Protein AF-A0A9D2DAM9-F1 (afdb_monomer)

Secondary structure (DSSP, 8-state):
-----------S---------------------------S-S----------TT-HHHHHHHHHHHHHHHHSSHHHHHHHHHHTTPPPPPB--PPP-TTS-EEEEEE-SEETTTEEEETTEEESHHHHHHHHHHHHHT-EEEEEE---

Radius of gyration: 27.59 Å; Cα contacts (8 Å, |Δi|>4): 127; chains: 1; bounding box: 59×70×60 Å

Solvent-accessible surface area (backbone atoms only — not comparable to full-atom values): 9942 Å² total; per-residue (Å²): 133,82,85,89,90,86,86,88,89,86,81,89,83,91,80,87,80,91,86,79,85,86,86,85,89,84,88,90,75,92,70,79,82,86,76,78,91,70,98,60,85,90,72,91,82,88,86,80,87,87,65,63,87,91,40,65,66,56,47,53,51,50,52,54,50,55,51,48,34,56,74,74,41,56,50,56,56,49,48,50,32,62,79,66,71,48,84,77,60,76,45,80,61,51,81,89,53,93,90,56,74,59,41,73,44,77,44,56,52,77,43,81,68,37,28,20,60,60,85,94,33,42,22,27,50,56,39,53,54,48,50,52,49,17,58,76,71,74,29,51,37,23,68,44,74,47,90,132

Sequence (148 aa):
MKKLLAAALSVVLAAGLLAGCGSKDSDAGSSKKTAEVIDVDLTDEEYAFGVDKSQPELLEQVNTFISKIKEDGTLDEIFDKYFGGGEPTPVESAALDESKDQLVVATNAAFEPFEYMQGDAYVGIDMEISALLAEELGQELVIQNMDF

InterPro domains:
  IPR001638 Solute-binding protein family 3/N-terminal domain of MltF [PF00497] (37-84)
  IPR001638 Solute-binding protein family 3/N-terminal domain of MltF [PF00497] (103-148)

Mean predicted aligned error: 12.86 Å

pLDDT: mean 82.63, std 23.79, range [30.78, 98.81]

Nearest PDB structures (foldseek):
  8eyz-assembly12_L  TM=8.991E-01  e=5.587E-03  Escherichia coli
  8pnh-assembly1_A  TM=9.358E-01  e=9.119E-02  Janthinobacterium sp. HH01
  2iee-assembly2_B  TM=8.984E-01  e=1.895E-01  Bacillus subtilis

Structure (mmCIF, N/CA/C/O backbone):
data_AF-A0A9D2DAM9-F1
#
_entry.id   AF-A0A9D2DAM9-F1
#
loop_
_atom_site.group_PDB
_atom_site.id
_atom_site.type_symbol
_atom_site.label_atom_id
_atom_site.label_alt_id
_atom_site.label_comp_id
_atom_site.label_asym_id
_atom_site.label_entity_id
_atom_site.label_seq_id
_atom_site.pdbx_PDB_ins_code
_atom_site.Cartn_x
_atom_site.Cartn_y
_atom_site.Cartn_z
_atom_site.occupancy
_atom_site.B_iso_or_equiv
_atom_site.auth_seq_id
_atom_site.auth_comp_id
_atom_site.auth_asym_id
_atom_site.auth_atom_id
_atom_site.pdbx_PDB_model_num
ATOM 1 N N . MET A 1 1 ? 27.093 -51.594 -45.320 1.00 35.53 1 MET A N 1
ATOM 2 C CA . MET A 1 1 ? 28.522 -51.494 -44.957 1.00 35.53 1 MET A CA 1
ATOM 3 C C . MET A 1 1 ? 29.067 -50.183 -45.493 1.00 35.53 1 MET A C 1
ATOM 5 O O . MET A 1 1 ? 29.039 -50.012 -46.695 1.00 35.53 1 MET A O 1
ATOM 9 N N . LYS A 1 2 ? 29.569 -49.336 -44.581 1.00 30.78 2 LYS A N 1
ATOM 10 C CA . LYS A 1 2 ? 30.816 -48.559 -44.724 1.00 30.78 2 LYS A CA 1
ATOM 11 C C . LYS A 1 2 ? 30.791 -47.486 -45.833 1.00 30.78 2 LYS A C 1
ATOM 13 O O . LYS A 1 2 ? 30.865 -47.803 -47.004 1.00 30.78 2 LYS A O 1
ATOM 18 N N . LYS A 1 3 ? 30.510 -46.232 -45.465 1.00 35.34 3 LYS A N 1
ATOM 19 C CA . LYS A 1 3 ? 31.496 -45.203 -45.060 1.00 35.34 3 LYS A CA 1
ATOM 20 C C . LYS A 1 3 ? 32.345 -44.712 -46.248 1.00 35.34 3 LYS A C 1
ATOM 22 O O . LYS A 1 3 ? 32.923 -45.526 -46.951 1.00 35.34 3 LYS A O 1
ATOM 27 N N . LEU A 1 4 ? 32.533 -43.387 -46.269 1.00 41.31 4 LEU A N 1
ATOM 28 C CA . LEU A 1 4 ? 33.570 -42.603 -46.961 1.00 41.31 4 LEU A CA 1
ATOM 29 C C . LEU A 1 4 ? 33.205 -42.084 -48.360 1.00 41.31 4 LEU A C 1
ATOM 31 O O . LEU A 1 4 ? 33.367 -42.797 -49.339 1.00 41.31 4 LEU A O 1
ATOM 35 N N . LEU A 1 5 ? 32.784 -40.813 -48.426 1.00 36.62 5 LEU A N 1
ATOM 36 C CA . LEU A 1 5 ? 33.337 -39.776 -49.321 1.00 36.62 5 LEU A CA 1
ATOM 37 C C . LEU A 1 5 ? 32.524 -38.477 -49.176 1.00 36.62 5 LEU A C 1
ATOM 39 O O . LEU A 1 5 ? 31.621 -38.194 -49.951 1.00 36.62 5 LEU A O 1
ATOM 43 N N . ALA A 1 6 ? 32.843 -37.690 -48.149 1.00 37.59 6 ALA A N 1
ATOM 44 C CA . ALA A 1 6 ? 32.469 -36.278 -48.063 1.00 37.59 6 ALA A CA 1
ATOM 45 C C . ALA A 1 6 ? 33.523 -35.565 -47.206 1.00 37.59 6 ALA A C 1
ATOM 47 O O . ALA A 1 6 ? 33.341 -35.334 -46.015 1.00 37.59 6 ALA A O 1
ATOM 48 N N . ALA A 1 7 ? 34.684 -35.320 -47.808 1.00 36.03 7 ALA A N 1
ATOM 49 C CA . ALA A 1 7 ? 35.757 -34.521 -47.235 1.00 36.03 7 ALA A CA 1
ATOM 50 C C . ALA A 1 7 ? 36.343 -33.659 -48.356 1.00 36.03 7 ALA A C 1
ATOM 52 O O . ALA A 1 7 ? 37.238 -34.106 -49.063 1.00 36.03 7 ALA A O 1
ATOM 53 N N . ALA A 1 8 ? 35.769 -32.469 -48.548 1.00 37.81 8 ALA A N 1
ATOM 54 C CA . ALA A 1 8 ? 36.391 -31.327 -49.224 1.00 37.81 8 ALA A CA 1
ATOM 55 C C . ALA A 1 8 ? 35.453 -30.107 -49.158 1.00 37.81 8 ALA A C 1
ATOM 57 O O . ALA A 1 8 ? 34.877 -29.733 -50.170 1.00 37.81 8 ALA A O 1
ATOM 58 N N . LEU A 1 9 ? 35.270 -29.511 -47.972 1.00 32.19 9 LEU A N 1
ATOM 59 C CA . LEU A 1 9 ? 35.017 -28.066 -47.845 1.00 32.19 9 LEU A CA 1
ATOM 60 C C . LEU A 1 9 ? 35.187 -27.609 -46.388 1.00 32.19 9 LEU A C 1
ATOM 62 O O . LEU A 1 9 ? 34.260 -27.190 -45.706 1.00 32.19 9 LEU A O 1
ATOM 66 N N . SER A 1 10 ? 36.411 -27.727 -45.896 1.00 38.47 10 SER A N 1
ATOM 67 C CA . SER A 1 10 ? 36.881 -27.017 -44.714 1.00 38.47 10 SER A CA 1
ATOM 68 C C . SER A 1 10 ? 38.148 -26.290 -45.125 1.00 38.47 10 SER A C 1
ATOM 70 O O . SER A 1 10 ? 39.191 -26.915 -45.260 1.00 38.47 10 SER A O 1
ATOM 72 N N . VAL A 1 11 ? 38.011 -24.996 -45.420 1.00 40.59 11 VAL A N 1
ATOM 73 C CA . VAL A 1 11 ? 38.993 -23.908 -45.272 1.00 40.59 11 VAL A CA 1
ATOM 74 C C . VAL A 1 11 ? 38.327 -22.647 -45.848 1.00 40.59 11 VAL A C 1
ATOM 76 O O . VAL A 1 11 ? 37.682 -22.702 -46.889 1.00 40.59 11 VAL A O 1
ATOM 79 N N . VAL A 1 12 ? 38.504 -21.529 -45.140 1.00 38.84 12 VAL A N 1
ATOM 80 C CA . VAL A 1 12 ? 37.975 -20.169 -45.375 1.00 38.84 12 VAL A CA 1
ATOM 81 C C . VAL A 1 12 ? 36.585 -19.882 -44.790 1.00 38.84 12 VAL A C 1
ATOM 83 O O . VAL A 1 12 ? 35.586 -19.870 -45.493 1.00 38.84 12 VAL A O 1
ATOM 86 N N . LEU A 1 13 ? 36.536 -19.614 -43.480 1.00 36.72 13 LEU A N 1
ATOM 87 C CA . LEU A 1 13 ? 36.213 -18.282 -42.923 1.00 36.72 13 LEU A CA 1
ATOM 88 C C . LEU A 1 13 ? 36.253 -18.344 -41.382 1.00 36.72 13 LEU A C 1
ATOM 90 O O . LEU A 1 13 ? 35.282 -18.100 -40.677 1.00 36.72 13 LEU A O 1
ATOM 94 N N . ALA A 1 14 ? 37.426 -18.696 -40.853 1.00 45.62 14 ALA A N 1
ATOM 95 C CA . ALA A 1 14 ? 37.792 -18.425 -39.469 1.00 45.62 14 ALA A CA 1
ATOM 96 C C . ALA A 1 14 ? 38.610 -17.127 -39.451 1.00 45.62 14 ALA A C 1
ATOM 98 O O . ALA A 1 14 ? 39.830 -17.162 -39.569 1.00 45.62 14 ALA A O 1
ATOM 99 N N . ALA A 1 15 ? 37.923 -15.988 -39.382 1.00 44.06 15 ALA A N 1
ATOM 100 C CA . ALA A 1 15 ? 38.492 -14.704 -38.975 1.00 44.06 15 ALA A CA 1
ATOM 101 C C . ALA A 1 15 ? 37.333 -13.754 -38.656 1.00 44.06 15 ALA A C 1
ATOM 103 O O . ALA A 1 15 ? 36.822 -13.067 -39.534 1.00 44.06 15 ALA A O 1
ATOM 104 N N . GLY A 1 16 ? 36.869 -13.768 -37.410 1.00 42.84 16 GLY A N 1
ATOM 105 C CA . GLY A 1 16 ? 35.762 -12.905 -37.010 1.00 42.84 16 GLY A CA 1
ATOM 106 C C . GLY A 1 16 ? 35.433 -12.951 -35.529 1.00 42.84 16 GLY A C 1
ATOM 107 O O . GLY A 1 16 ? 34.262 -12.888 -35.185 1.00 42.84 16 GLY A O 1
ATOM 108 N N . LEU A 1 17 ? 36.436 -13.095 -34.660 1.00 47.25 17 LEU A N 1
ATOM 109 C CA . LEU A 1 17 ? 36.281 -12.879 -33.225 1.00 47.25 17 LEU A CA 1
ATOM 110 C C . LEU A 1 17 ? 37.554 -12.221 -32.660 1.00 47.25 17 LEU A C 1
ATOM 112 O O . LEU A 1 17 ? 38.640 -12.781 -32.783 1.00 47.25 17 LEU A O 1
ATOM 116 N N . LEU A 1 18 ? 37.341 -11.077 -31.994 1.00 46.03 18 LEU A N 1
ATOM 117 C CA . LEU A 1 18 ? 38.163 -10.427 -30.953 1.00 46.03 18 LEU A CA 1
ATOM 118 C C . LEU A 1 18 ? 39.303 -9.467 -31.359 1.00 46.03 18 LEU A C 1
ATOM 120 O O . LEU A 1 18 ? 40.453 -9.863 -31.502 1.00 46.03 18 LEU A O 1
ATOM 124 N N . ALA A 1 19 ? 38.970 -8.171 -31.391 1.00 44.09 19 ALA A N 1
ATOM 125 C CA . ALA A 1 19 ? 39.734 -7.008 -30.891 1.00 44.09 19 ALA A CA 1
ATOM 126 C C . ALA A 1 19 ? 38.855 -5.769 -31.174 1.00 44.09 19 ALA A C 1
ATOM 128 O O . ALA A 1 19 ? 38.279 -5.687 -32.248 1.00 44.09 19 ALA A O 1
ATOM 129 N N . GLY A 1 20 ? 38.633 -4.770 -30.330 1.00 31.56 20 GLY A N 1
ATOM 130 C CA . GLY A 1 20 ? 39.231 -4.320 -29.085 1.00 31.56 20 GLY A CA 1
ATOM 131 C C . GLY A 1 20 ? 38.713 -2.888 -28.851 1.00 31.56 20 GLY A C 1
ATOM 132 O O . GLY A 1 20 ? 38.244 -2.230 -29.779 1.00 31.56 20 GLY A O 1
ATOM 133 N N . CYS A 1 21 ? 38.750 -2.425 -27.606 1.00 41.03 21 CYS A N 1
ATOM 134 C CA . CYS A 1 21 ? 38.370 -1.077 -27.193 1.00 41.03 21 CYS A CA 1
ATOM 135 C C . CYS A 1 21 ? 39.086 0.044 -27.977 1.00 41.03 21 CYS A C 1
ATOM 137 O O . CYS A 1 21 ? 40.285 -0.043 -28.218 1.00 41.03 21 CYS A O 1
ATOM 139 N N . GLY A 1 22 ? 38.379 1.161 -28.187 1.00 34.38 22 GLY A N 1
ATOM 140 C CA . GLY A 1 22 ? 38.929 2.504 -27.969 1.00 34.38 22 GLY A CA 1
ATOM 141 C C . GLY A 1 22 ? 39.668 3.220 -29.112 1.00 34.38 22 GLY A C 1
ATOM 142 O O . GLY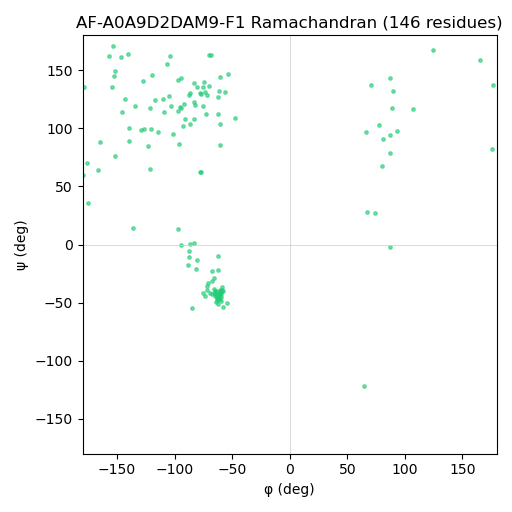 A 1 22 ? 40.812 2.909 -29.415 1.00 34.38 22 GLY A O 1
ATOM 143 N N . SER A 1 23 ? 39.071 4.354 -29.508 1.00 37.03 23 SER A N 1
ATOM 144 C CA . SER A 1 23 ? 39.687 5.619 -29.973 1.00 37.03 23 SER A CA 1
ATOM 145 C C . SER A 1 23 ? 39.628 5.989 -31.467 1.00 37.03 23 SER A C 1
ATOM 147 O O . SER A 1 23 ? 40.326 5.421 -32.296 1.00 37.03 23 SER A O 1
ATOM 149 N N . LYS A 1 24 ? 38.927 7.118 -31.681 1.00 36.34 24 LYS A N 1
ATOM 150 C CA . LYS A 1 24 ? 39.117 8.216 -32.655 1.00 36.34 24 LYS A CA 1
ATOM 151 C C . LYS A 1 24 ? 38.700 8.049 -34.130 1.00 36.34 24 LYS A C 1
ATOM 153 O O . LYS A 1 24 ? 39.449 7.569 -34.967 1.00 36.34 24 LYS A O 1
ATOM 158 N N . ASP A 1 25 ? 37.550 8.685 -34.371 1.00 36.62 25 ASP A N 1
ATOM 159 C CA . ASP A 1 25 ? 37.283 9.766 -35.334 1.00 36.62 25 ASP A CA 1
ATOM 160 C C . ASP A 1 25 ? 36.846 9.498 -36.785 1.00 36.62 25 ASP A C 1
ATOM 162 O O . ASP A 1 25 ? 37.515 8.857 -37.591 1.00 36.62 25 ASP A O 1
ATOM 166 N N . SER A 1 26 ? 35.789 10.259 -37.112 1.00 36.31 26 SER A N 1
ATOM 167 C CA . SER A 1 26 ? 35.347 10.811 -38.405 1.00 36.31 26 SER A CA 1
ATOM 168 C C . SER A 1 26 ? 34.561 9.944 -39.407 1.00 36.31 26 SER A C 1
ATOM 170 O O . SER A 1 26 ? 35.102 9.383 -40.350 1.00 36.31 26 SER A O 1
ATOM 172 N N . ASP A 1 27 ? 33.238 10.033 -39.226 1.00 37.47 27 ASP A N 1
ATOM 173 C CA . ASP A 1 27 ? 32.269 10.625 -40.170 1.00 37.47 27 ASP A CA 1
ATOM 174 C C . ASP A 1 27 ? 31.633 9.785 -41.303 1.00 37.47 27 ASP A C 1
ATOM 176 O O . ASP A 1 27 ? 32.253 8.975 -41.986 1.00 37.47 27 ASP A O 1
ATOM 180 N N . ALA A 1 28 ? 30.352 10.120 -41.506 1.00 43.25 28 ALA A N 1
ATOM 181 C CA . ALA A 1 28 ? 29.445 9.841 -42.614 1.00 43.25 28 ALA A CA 1
ATOM 182 C C . ALA A 1 28 ? 28.761 8.462 -42.672 1.00 43.25 28 ALA A C 1
ATOM 184 O O . ALA A 1 28 ? 28.909 7.693 -43.620 1.00 43.25 28 ALA A O 1
ATOM 185 N N . GLY A 1 29 ? 27.870 8.217 -41.705 1.00 37.41 29 GLY A N 1
ATOM 186 C CA . GLY A 1 29 ? 26.801 7.218 -41.800 1.00 37.41 29 GLY A CA 1
ATOM 187 C C . GLY A 1 29 ? 25.452 7.834 -41.433 1.00 37.41 29 GLY A C 1
ATOM 188 O O . GLY A 1 29 ? 25.141 7.995 -40.259 1.00 37.41 29 GLY A O 1
ATOM 189 N N . SER A 1 30 ? 24.672 8.208 -42.448 1.00 46.97 30 SER A N 1
ATOM 190 C CA . SER A 1 30 ? 23.318 8.766 -42.348 1.00 46.97 30 SER A CA 1
ATOM 191 C C . SER A 1 30 ? 22.349 7.789 -41.663 1.00 46.97 30 SER A C 1
ATOM 193 O O . SER A 1 30 ? 21.644 7.026 -42.319 1.00 46.97 30 SER A O 1
ATOM 195 N N . SER A 1 31 ? 22.303 7.823 -40.333 1.00 49.47 31 SER A N 1
ATOM 196 C CA . SER A 1 31 ? 21.170 7.333 -39.552 1.00 49.47 31 SER A CA 1
ATOM 197 C C . SER A 1 31 ? 20.252 8.522 -39.319 1.00 49.47 31 SER A C 1
ATOM 199 O O . SER A 1 31 ? 20.539 9.403 -38.511 1.00 49.47 31 SER A O 1
ATOM 201 N N . LYS A 1 32 ? 19.170 8.583 -40.095 1.00 51.62 32 LYS A N 1
ATOM 202 C CA . LYS A 1 32 ? 18.083 9.554 -39.944 1.00 51.62 32 LYS A CA 1
ATOM 203 C C . LYS A 1 32 ? 17.681 9.594 -38.460 1.00 51.62 32 LYS A C 1
ATOM 205 O O . LYS A 1 32 ? 17.127 8.616 -37.972 1.00 51.62 32 LYS A O 1
ATOM 210 N N . LYS A 1 33 ? 18.001 10.677 -37.735 1.00 56.38 33 LYS A N 1
ATOM 211 C CA . LYS A 1 33 ? 17.540 10.888 -36.351 1.00 56.38 33 LYS A CA 1
ATOM 212 C C . LYS A 1 33 ? 16.010 10.925 -36.380 1.00 56.38 33 LYS A C 1
ATOM 214 O O . LYS A 1 33 ? 15.434 11.885 -36.881 1.00 56.38 33 LYS A O 1
ATOM 219 N N . THR A 1 34 ? 15.360 9.849 -35.950 1.00 68.06 34 THR A N 1
ATOM 220 C CA . THR A 1 34 ? 13.895 9.710 -35.997 1.00 68.06 34 THR A CA 1
ATOM 221 C C . THR A 1 34 ? 13.200 10.249 -34.751 1.00 68.06 34 THR A C 1
ATOM 223 O O . THR A 1 34 ? 12.007 10.514 -34.817 1.00 68.06 34 THR A O 1
ATOM 226 N N . ALA A 1 35 ? 13.926 10.445 -33.648 1.00 71.00 35 ALA A N 1
ATOM 227 C CA . ALA A 1 35 ? 13.438 11.090 -32.435 1.00 71.00 35 ALA A CA 1
ATOM 228 C C . ALA A 1 35 ? 14.608 11.753 -31.690 1.00 71.00 35 ALA A C 1
ATOM 230 O O . ALA A 1 35 ? 15.733 11.247 -31.715 1.00 71.00 35 ALA A O 1
ATOM 231 N N . GLU A 1 36 ? 14.336 12.886 -31.055 1.00 76.88 36 GLU A N 1
ATOM 232 C CA . GLU A 1 36 ? 15.228 13.580 -30.130 1.00 76.88 36 GLU A CA 1
ATOM 233 C C . GLU A 1 36 ? 14.524 13.585 -28.773 1.00 76.88 36 GLU A C 1
ATOM 235 O O . GLU A 1 36 ? 13.365 13.989 -28.691 1.00 76.88 36 GLU A O 1
ATOM 240 N N . VAL A 1 37 ? 15.188 13.065 -27.738 1.00 77.81 37 VAL A N 1
ATOM 241 C CA . VAL A 1 37 ? 14.681 13.158 -26.365 1.00 77.81 37 VAL A CA 1
ATOM 242 C C . VAL A 1 37 ? 14.864 14.607 -25.946 1.00 77.81 37 VAL A C 1
ATOM 244 O O . VAL A 1 37 ? 15.993 15.090 -25.865 1.00 77.81 37 VAL A O 1
ATOM 247 N N . ILE A 1 38 ? 13.754 15.312 -25.768 1.00 76.94 38 ILE A N 1
ATOM 248 C CA . ILE A 1 38 ? 13.764 16.676 -25.258 1.00 76.94 38 ILE A CA 1
ATOM 249 C C . ILE A 1 38 ? 13.838 16.567 -23.736 1.00 76.94 38 ILE A C 1
ATOM 251 O O . ILE A 1 38 ? 12.977 15.936 -23.131 1.00 76.94 38 ILE A O 1
ATOM 255 N N . ASP A 1 39 ? 14.866 17.172 -23.145 1.00 74.38 39 ASP A N 1
ATOM 256 C CA . ASP A 1 39 ? 15.071 17.261 -21.693 1.00 74.38 39 ASP A CA 1
ATOM 257 C C . ASP A 1 39 ? 14.160 18.356 -21.109 1.00 74.38 39 ASP A C 1
ATOM 259 O O . ASP A 1 39 ? 14.599 19.429 -20.697 1.00 74.38 39 ASP A O 1
ATOM 263 N N . VAL A 1 40 ? 12.852 18.141 -21.255 1.00 79.06 40 VAL A N 1
ATOM 264 C CA . VAL A 1 40 ? 11.786 18.984 -20.717 1.00 79.06 40 VAL A CA 1
ATOM 265 C C . VAL A 1 40 ? 10.769 18.052 -20.087 1.00 79.06 40 VAL A C 1
ATOM 267 O O . VAL A 1 40 ? 10.165 17.237 -20.789 1.00 79.06 40 VAL A O 1
ATOM 270 N N . ASP A 1 41 ? 10.554 18.218 -18.787 1.00 73.38 41 ASP A N 1
ATOM 271 C CA . ASP A 1 41 ? 9.461 17.568 -18.077 1.00 73.38 41 ASP A CA 1
ATOM 272 C C . ASP A 1 41 ? 8.139 18.058 -18.676 1.00 73.38 41 ASP A C 1
ATOM 274 O O . ASP A 1 41 ? 7.798 19.243 -18.630 1.00 73.38 41 ASP A O 1
ATOM 278 N N . LEU A 1 42 ? 7.429 17.151 -19.350 1.00 79.12 42 LEU A N 1
ATOM 279 C CA . LEU A 1 42 ? 6.180 17.481 -20.036 1.00 79.12 42 LEU A CA 1
ATOM 280 C C . LEU A 1 42 ? 5.054 17.748 -19.031 1.00 79.12 42 LEU A C 1
ATOM 282 O O . LEU A 1 42 ? 4.185 18.581 -19.300 1.00 79.12 42 LEU A O 1
ATOM 286 N N . THR A 1 43 ? 5.084 17.050 -17.894 1.00 74.38 43 THR A N 1
ATOM 287 C CA . THR A 1 43 ? 4.086 17.107 -16.825 1.00 74.38 43 THR A CA 1
ATOM 288 C C . THR A 1 43 ? 4.710 16.711 -15.489 1.00 74.38 43 THR A C 1
ATOM 290 O O . THR A 1 43 ? 5.394 15.693 -15.416 1.00 74.38 43 THR A O 1
ATOM 293 N N . ASP A 1 44 ? 4.405 17.469 -14.436 1.00 76.88 44 ASP A N 1
ATOM 294 C CA . ASP A 1 44 ? 4.605 17.046 -13.049 1.00 76.88 44 ASP A CA 1
ATOM 295 C C . ASP A 1 44 ? 3.317 16.363 -12.575 1.00 76.88 44 ASP A C 1
ATOM 297 O O . ASP A 1 44 ? 2.284 17.018 -12.407 1.00 76.88 44 ASP A O 1
ATOM 301 N N . GLU A 1 45 ? 3.351 15.041 -12.422 1.00 78.56 45 GLU A N 1
ATOM 302 C CA . GLU A 1 45 ? 2.201 14.256 -11.972 1.00 78.56 45 GLU A CA 1
ATOM 303 C C . GLU A 1 45 ? 2.368 13.867 -10.501 1.00 78.56 45 GLU A C 1
ATOM 305 O O . GLU A 1 45 ? 3.315 13.178 -10.120 1.00 78.56 45 GLU A O 1
ATOM 310 N N . GLU A 1 46 ? 1.431 14.313 -9.666 1.00 85.12 46 GLU A N 1
ATOM 311 C CA . GLU A 1 46 ? 1.366 13.935 -8.257 1.00 85.12 46 GLU A CA 1
ATOM 312 C C . GLU A 1 46 ? 0.371 12.784 -8.079 1.00 85.12 46 GLU A C 1
ATOM 314 O O . GLU A 1 46 ? -0.832 12.942 -8.293 1.00 85.12 46 GLU A O 1
ATOM 319 N N . TYR A 1 47 ? 0.881 11.625 -7.664 1.00 89.62 47 TYR A N 1
ATOM 320 C CA . TYR A 1 47 ? 0.083 10.435 -7.373 1.00 89.62 47 TYR A CA 1
ATOM 321 C C . TYR A 1 47 ? -0.262 10.360 -5.882 1.00 89.62 47 TYR A C 1
ATOM 323 O O . TYR A 1 47 ? 0.546 10.727 -5.023 1.00 89.62 47 TYR A O 1
ATOM 331 N N . ALA A 1 48 ? -1.467 9.881 -5.563 1.00 94.00 48 ALA A N 1
ATOM 332 C CA . ALA A 1 48 ? -1.951 9.780 -4.189 1.00 94.00 48 ALA A CA 1
ATOM 333 C C . ALA A 1 48 ? -2.966 8.644 -4.007 1.00 94.00 48 ALA A C 1
ATOM 335 O O . ALA A 1 48 ? -3.775 8.375 -4.892 1.00 94.00 48 ALA A O 1
ATOM 336 N N . PHE A 1 49 ? -2.991 8.066 -2.803 1.00 95.88 49 PHE A N 1
ATOM 337 C CA . PHE A 1 49 ? -4.078 7.193 -2.361 1.00 95.88 49 PHE A CA 1
ATOM 338 C C . PHE A 1 49 ? -5.252 8.032 -1.851 1.00 95.88 49 PHE A C 1
ATOM 340 O O . PHE A 1 49 ? -5.122 8.814 -0.905 1.00 95.88 49 PHE A O 1
ATOM 347 N N . GLY A 1 50 ? -6.413 7.867 -2.481 1.00 96.50 50 GLY A N 1
ATOM 348 C CA . GLY A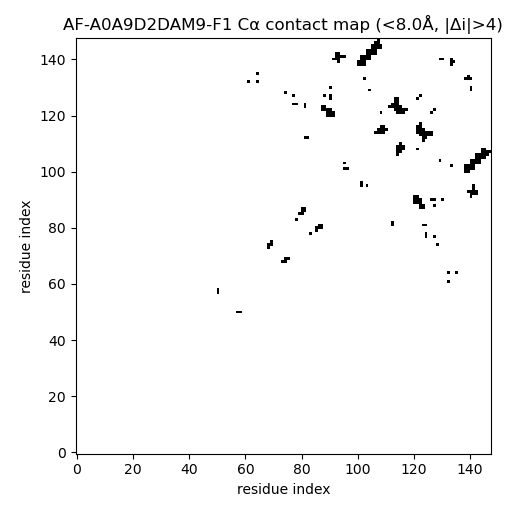 1 50 ? -7.659 8.467 -2.018 1.00 96.50 50 GLY A CA 1
ATOM 349 C C . GLY A 1 50 ? -8.219 7.723 -0.806 1.00 96.50 50 GLY A C 1
ATOM 350 O O . GLY A 1 50 ? -8.285 6.499 -0.802 1.00 96.50 50 GLY A O 1
ATOM 351 N N . VAL A 1 51 ? 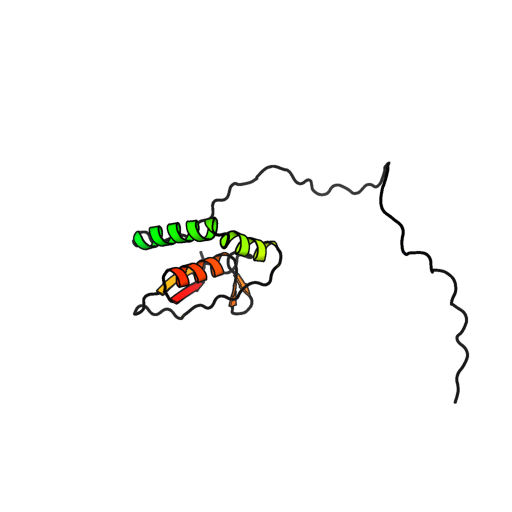-8.673 8.466 0.205 1.00 97.62 51 VAL A N 1
ATOM 352 C CA . VAL A 1 51 ? -9.355 7.918 1.388 1.00 97.62 51 VAL A CA 1
ATOM 353 C C . VAL A 1 51 ? -10.759 8.510 1.479 1.00 97.62 51 VAL A C 1
ATOM 355 O O . VAL A 1 51 ? -10.981 9.672 1.121 1.00 97.62 51 VAL A O 1
ATOM 358 N N . ASP A 1 52 ? -11.719 7.716 1.956 1.00 96.56 52 ASP A N 1
ATOM 359 C CA . ASP A 1 52 ? -13.078 8.186 2.209 1.00 96.56 52 ASP A CA 1
ATOM 360 C C . ASP A 1 52 ? -13.071 9.395 3.162 1.00 96.56 52 ASP A C 1
ATOM 362 O O . ASP A 1 52 ? -12.460 9.387 4.233 1.00 96.56 52 ASP A O 1
ATOM 366 N N . LYS A 1 53 ? -13.801 10.449 2.786 1.00 97.19 53 LYS A N 1
ATOM 367 C CA . LYS A 1 53 ? -13.892 11.700 3.547 1.00 97.19 53 LYS A CA 1
ATOM 368 C C . LYS A 1 53 ? -14.496 11.512 4.935 1.00 97.19 53 LYS A C 1
ATOM 370 O O . LYS A 1 53 ? -14.282 12.371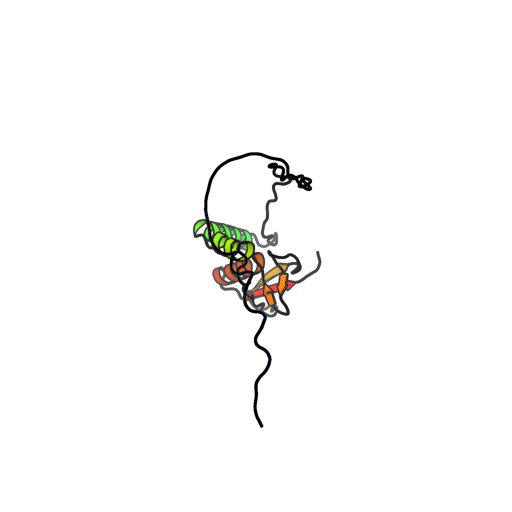 5.789 1.00 97.19 53 LYS A O 1
ATOM 375 N N . SER A 1 54 ? -15.258 10.443 5.171 1.00 98.00 54 SER A N 1
ATOM 376 C CA . SER A 1 54 ? -15.767 10.127 6.509 1.00 98.00 54 SER A CA 1
ATOM 377 C C . SER A 1 54 ? -14.774 9.372 7.397 1.00 98.00 54 SER A C 1
ATOM 379 O O . SER A 1 54 ? -15.123 9.075 8.537 1.00 98.00 54 SER A O 1
ATOM 381 N N . GLN A 1 55 ? -13.556 9.083 6.923 1.00 97.19 55 GLN A N 1
ATOM 382 C CA . GLN A 1 55 ? -12.542 8.304 7.643 1.00 97.19 55 GLN A CA 1
ATOM 383 C C . GLN A 1 55 ? -11.237 9.104 7.853 1.00 97.19 55 GLN A C 1
ATOM 385 O O . GLN A 1 55 ? -10.189 8.758 7.307 1.00 97.19 55 GLN A O 1
ATOM 390 N N . PRO A 1 56 ? -11.260 10.198 8.641 1.00 97.88 56 PRO A N 1
ATOM 391 C CA . PRO A 1 56 ? -10.080 11.042 8.847 1.00 97.88 56 PRO A CA 1
ATOM 392 C C . PRO A 1 56 ? -8.940 10.333 9.594 1.00 97.88 56 PRO A C 1
ATOM 394 O O . PRO A 1 56 ? -7.780 10.658 9.362 1.00 97.88 56 PRO A O 1
ATOM 397 N N . GLU A 1 57 ? -9.250 9.363 10.458 1.00 97.81 57 GLU A N 1
ATOM 398 C CA . GLU A 1 57 ? -8.232 8.560 11.152 1.00 97.81 57 G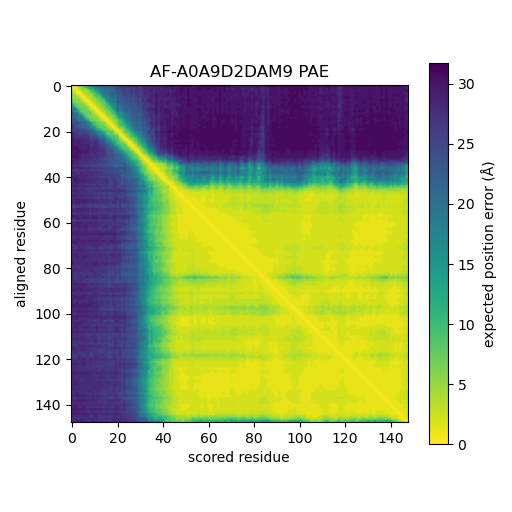LU A CA 1
ATOM 399 C C . GLU A 1 57 ? -7.469 7.666 10.166 1.00 97.81 57 GLU A C 1
ATOM 401 O O . GLU A 1 57 ? -6.240 7.640 10.190 1.00 97.81 57 GLU A O 1
ATOM 406 N N . LEU A 1 58 ? -8.176 7.033 9.220 1.00 98.00 58 LEU A N 1
ATOM 407 C CA . LEU A 1 58 ? -7.549 6.244 8.158 1.00 98.00 58 LEU A CA 1
ATOM 408 C C . LEU A 1 58 ? -6.624 7.109 7.294 1.00 98.00 58 LEU A C 1
ATOM 410 O O . LEU A 1 58 ? -5.531 6.680 6.942 1.00 98.00 58 LEU A O 1
ATOM 414 N N . LEU A 1 59 ? -7.014 8.353 6.997 1.00 98.44 59 LEU A N 1
ATOM 415 C CA . LEU A 1 59 ? -6.154 9.291 6.273 1.00 98.44 59 LEU A CA 1
ATOM 416 C C . LEU A 1 59 ? -4.846 9.579 7.029 1.00 98.44 59 LEU A C 1
ATOM 418 O O . LEU A 1 59 ? -3.781 9.638 6.415 1.00 98.44 59 LEU A O 1
ATOM 422 N N . GLU A 1 60 ? -4.901 9.777 8.347 1.00 98.56 60 GLU A N 1
ATOM 423 C CA . GLU A 1 60 ? -3.701 9.989 9.166 1.00 98.56 60 GLU A CA 1
ATOM 424 C C . GLU A 1 60 ? -2.802 8.745 9.179 1.00 98.56 60 GLU A C 1
ATOM 426 O O . GLU A 1 60 ? -1.584 8.858 9.007 1.00 98.56 60 GLU A O 1
ATOM 431 N N . GLN A 1 61 ? -3.399 7.559 9.316 1.00 98.50 61 GLN A N 1
ATOM 432 C CA . GLN A 1 61 ? -2.684 6.284 9.290 1.00 98.50 61 GLN A CA 1
ATOM 433 C C . GLN A 1 61 ? -2.019 6.029 7.934 1.00 98.50 61 GLN A C 1
ATOM 435 O O . GLN A 1 61 ? -0.833 5.711 7.898 1.00 98.50 61 GLN A O 1
ATOM 440 N N . VAL A 1 62 ? -2.735 6.243 6.825 1.00 98.50 62 VAL A N 1
ATOM 441 C CA . VAL A 1 62 ? -2.199 6.107 5.460 1.00 98.50 62 VAL A CA 1
ATOM 442 C C . VAL A 1 62 ? -1.030 7.065 5.254 1.00 98.50 62 VAL A C 1
ATOM 444 O O . VAL A 1 62 ? 0.031 6.638 4.816 1.00 98.50 62 VAL A O 1
ATOM 447 N N . ASN A 1 63 ? -1.171 8.344 5.615 1.00 98.56 63 ASN A N 1
ATOM 448 C CA . ASN A 1 63 ? -0.073 9.306 5.472 1.00 98.56 63 ASN A CA 1
ATOM 449 C C . ASN A 1 63 ? 1.149 8.912 6.312 1.00 98.56 63 ASN A C 1
ATOM 451 O O . ASN A 1 63 ? 2.274 8.976 5.823 1.00 98.56 63 ASN A O 1
ATOM 455 N N . THR A 1 64 ? 0.929 8.467 7.552 1.00 98.69 64 THR A N 1
ATOM 456 C CA . THR A 1 64 ? 2.003 7.990 8.434 1.00 98.69 64 THR A CA 1
ATOM 457 C C . THR A 1 64 ? 2.719 6.782 7.829 1.00 98.69 64 THR A C 1
ATOM 459 O O . THR A 1 64 ? 3.949 6.748 7.789 1.00 98.69 64 THR A O 1
ATOM 462 N N . PHE A 1 65 ? 1.961 5.816 7.310 1.00 98.62 65 PHE A N 1
ATOM 463 C CA . PHE A 1 65 ? 2.490 4.630 6.646 1.00 98.62 65 PHE A CA 1
ATOM 464 C C . PHE A 1 65 ? 3.284 4.982 5.380 1.00 98.62 65 PHE A C 1
ATOM 466 O O . PHE A 1 65 ? 4.417 4.534 5.231 1.00 98.62 65 PHE A O 1
ATOM 473 N N . ILE A 1 66 ? 2.744 5.836 4.504 1.00 98.31 66 ILE A N 1
ATOM 474 C CA . ILE A 1 66 ? 3.431 6.269 3.279 1.00 98.31 66 ILE A CA 1
ATOM 475 C C . ILE A 1 66 ? 4.739 6.998 3.607 1.00 98.31 66 ILE A C 1
ATOM 477 O O . ILE A 1 66 ? 5.754 6.758 2.954 1.00 98.31 66 ILE A O 1
ATOM 481 N N . SER A 1 67 ? 4.751 7.863 4.627 1.00 98.38 67 SER A N 1
ATOM 482 C CA . SER A 1 67 ? 5.986 8.489 5.111 1.00 98.38 67 SER A CA 1
ATOM 483 C C . SER A 1 67 ? 7.000 7.452 5.592 1.00 98.38 67 SER A C 1
ATOM 485 O O . SER A 1 67 ? 8.159 7.521 5.196 1.00 98.38 67 SER A O 1
ATOM 487 N N . LYS A 1 68 ? 6.565 6.461 6.377 1.00 98.69 68 LYS A N 1
ATOM 488 C CA . LYS A 1 68 ? 7.422 5.378 6.872 1.00 98.69 68 LYS A CA 1
ATOM 489 C C . LYS A 1 68 ? 8.078 4.595 5.729 1.00 98.69 68 LYS A C 1
ATOM 491 O O . LYS A 1 68 ? 9.302 4.529 5.700 1.00 98.69 68 LYS A O 1
ATOM 496 N N . ILE A 1 69 ? 7.301 4.084 4.767 1.00 98.50 69 ILE A N 1
ATOM 497 C CA . ILE A 1 69 ? 7.847 3.267 3.662 1.00 98.50 69 ILE A CA 1
ATOM 498 C C . ILE A 1 69 ? 8.732 4.069 2.697 1.00 98.50 69 ILE A C 1
ATOM 500 O O . ILE A 1 69 ? 9.565 3.506 1.991 1.00 98.50 69 ILE A O 1
ATOM 504 N N . LYS A 1 70 ? 8.552 5.395 2.649 1.00 97.81 70 LYS A N 1
ATOM 505 C CA . LYS A 1 70 ? 9.457 6.308 1.940 1.00 97.81 70 LYS A CA 1
ATOM 506 C C . LYS A 1 70 ? 10.776 6.481 2.684 1.00 97.81 70 LYS A C 1
ATOM 508 O O . LYS A 1 70 ? 11.830 6.490 2.064 1.00 97.81 70 LYS A O 1
ATOM 513 N N . GLU A 1 71 ? 10.722 6.664 4.000 1.00 98.56 71 GLU A N 1
ATOM 514 C CA . GLU A 1 71 ? 11.907 6.907 4.827 1.00 98.56 71 GLU A CA 1
ATOM 515 C C . GLU A 1 71 ? 12.776 5.658 5.002 1.00 98.56 71 GLU A C 1
ATOM 517 O O . GLU A 1 71 ? 14.000 5.775 5.067 1.00 98.56 71 GLU A O 1
ATOM 522 N N . ASP A 1 72 ? 12.162 4.477 5.087 1.00 98.50 72 ASP A N 1
ATOM 523 C CA . ASP A 1 72 ? 12.879 3.214 5.276 1.00 98.50 72 ASP A CA 1
ATOM 524 C C . ASP A 1 72 ? 13.348 2.550 3.968 1.00 98.50 72 ASP A C 1
ATOM 526 O O . ASP A 1 72 ? 14.115 1.588 4.025 1.00 98.50 72 ASP A O 1
ATOM 530 N N . GLY A 1 73 ? 12.964 3.102 2.811 1.00 98.56 73 GLY A N 1
ATOM 531 C CA . GLY A 1 73 ? 13.369 2.635 1.482 1.00 98.56 73 GLY A CA 1
ATOM 532 C C . GLY A 1 73 ? 12.484 1.536 0.891 1.00 98.56 73 GLY A C 1
ATOM 533 O O . GLY A 1 73 ? 12.696 1.150 -0.254 1.00 98.56 73 GLY A O 1
ATOM 534 N N . THR A 1 74 ? 11.461 1.063 1.608 1.00 98.62 74 THR A N 1
ATOM 535 C CA . THR A 1 74 ? 10.545 0.027 1.104 1.00 98.62 74 THR A CA 1
ATOM 536 C C . THR A 1 74 ? 9.853 0.456 -0.193 1.00 98.62 74 THR A C 1
ATOM 538 O O . THR A 1 74 ? 9.701 -0.346 -1.113 1.00 98.62 74 THR A O 1
ATOM 541 N N . LEU A 1 75 ? 9.448 1.728 -0.304 1.00 97.88 75 LEU A N 1
ATOM 542 C CA . LEU A 1 75 ? 8.827 2.235 -1.531 1.00 97.88 75 LEU A CA 1
ATOM 543 C C . LEU A 1 75 ? 9.805 2.215 -2.716 1.00 97.88 75 LEU A C 1
ATOM 545 O O . LEU A 1 75 ? 9.410 1.850 -3.824 1.00 97.88 75 LEU A O 1
ATOM 549 N N . ASP A 1 76 ? 11.071 2.561 -2.477 1.00 98.06 76 ASP A N 1
ATOM 550 C CA . ASP A 1 76 ? 12.113 2.529 -3.505 1.00 98.06 76 ASP A CA 1
ATOM 551 C C . ASP A 1 76 ? 12.367 1.090 -3.971 1.00 98.06 76 ASP A C 1
ATOM 553 O O . ASP A 1 76 ? 12.448 0.843 -5.170 1.00 98.06 76 ASP A O 1
ATOM 557 N N . GLU A 1 77 ? 12.398 0.117 -3.054 1.00 98.44 77 GLU A N 1
ATOM 558 C CA . GLU A 1 77 ? 12.541 -1.305 -3.398 1.00 98.44 77 GLU A CA 1
ATOM 559 C C . GLU A 1 77 ? 11.388 -1.815 -4.278 1.00 98.44 77 GLU A C 1
ATOM 561 O O . GLU A 1 77 ? 11.612 -2.577 -5.226 1.00 98.44 77 GLU A O 1
ATOM 566 N N . ILE A 1 78 ? 10.151 -1.383 -4.002 1.00 98.19 78 ILE A N 1
ATOM 567 C CA . ILE A 1 78 ? 8.988 -1.713 -4.835 1.00 98.19 78 ILE A CA 1
ATOM 568 C C . ILE A 1 78 ? 9.157 -1.097 -6.228 1.00 98.19 78 ILE A C 1
ATOM 570 O O . ILE A 1 78 ? 9.023 -1.806 -7.228 1.00 98.19 78 ILE A O 1
ATOM 574 N N . PHE A 1 79 ? 9.488 0.192 -6.321 1.00 97.44 79 PHE A N 1
ATOM 575 C CA . PHE A 1 79 ? 9.703 0.849 -7.610 1.00 97.44 79 PHE A CA 1
ATOM 576 C C . PHE A 1 79 ? 10.836 0.207 -8.411 1.00 97.44 79 PHE A C 1
ATOM 578 O O . PHE A 1 79 ? 10.644 -0.110 -9.587 1.00 97.44 79 PHE A O 1
ATOM 585 N N . ASP A 1 80 ? 11.978 -0.056 -7.784 1.00 97.56 80 ASP A N 1
ATOM 586 C CA . ASP A 1 80 ? 13.125 -0.698 -8.421 1.00 97.56 80 ASP A CA 1
ATOM 587 C C . ASP A 1 80 ? 12.767 -2.080 -8.966 1.00 97.56 80 ASP A C 1
ATOM 589 O O . ASP A 1 80 ? 13.222 -2.457 -10.048 1.00 97.56 80 ASP A O 1
ATOM 593 N N . LYS A 1 81 ? 11.908 -2.834 -8.273 1.00 97.69 81 LYS A N 1
ATOM 594 C CA . LYS A 1 81 ? 11.423 -4.114 -8.787 1.00 97.69 81 LYS A CA 1
ATOM 595 C C . LYS A 1 81 ? 10.635 -3.943 -10.082 1.00 97.69 81 LYS A C 1
ATOM 597 O O . LYS A 1 81 ? 10.932 -4.627 -11.057 1.00 97.69 81 LYS A O 1
ATOM 602 N N . TYR A 1 82 ? 9.649 -3.052 -10.116 1.00 97.12 82 TYR A N 1
ATOM 603 C CA . TYR A 1 82 ? 8.766 -2.925 -11.278 1.00 97.12 82 TYR A CA 1
ATOM 604 C C . TYR A 1 82 ? 9.435 -2.216 -12.459 1.00 97.12 82 TYR A C 1
ATOM 606 O O . TYR A 1 82 ? 9.323 -2.671 -13.597 1.00 97.12 82 TYR A O 1
ATOM 614 N N . PHE A 1 83 ? 10.196 -1.151 -12.209 1.00 95.50 83 PHE A N 1
ATOM 615 C CA . PHE A 1 83 ? 10.909 -0.427 -13.264 1.00 95.50 83 PHE A CA 1
ATOM 616 C C . PHE A 1 83 ? 12.230 -1.099 -13.669 1.00 95.50 83 PHE A C 1
ATOM 618 O O . PHE A 1 83 ? 12.717 -0.886 -14.780 1.00 95.50 83 PHE A O 1
ATOM 625 N N . GLY A 1 84 ? 12.795 -1.950 -12.808 1.00 94.50 84 GLY A N 1
ATOM 626 C CA . GLY A 1 84 ? 13.990 -2.753 -13.081 1.00 94.50 84 GLY A CA 1
ATOM 627 C C . GLY A 1 84 ? 13.721 -4.094 -13.772 1.00 94.50 84 GLY A C 1
ATOM 628 O O . GLY A 1 84 ? 14.672 -4.831 -14.039 1.00 94.50 84 GLY A O 1
ATOM 629 N N . GLY A 1 85 ? 12.460 -4.421 -14.078 1.00 92.44 85 GLY A N 1
ATOM 630 C CA . GLY A 1 85 ? 12.078 -5.672 -14.746 1.00 92.44 85 GLY A CA 1
ATOM 631 C C . GLY A 1 85 ? 12.139 -6.911 -13.846 1.00 92.44 85 GLY A C 1
ATOM 632 O O . GLY A 1 85 ? 12.389 -8.013 -14.333 1.00 92.44 85 GLY A O 1
ATOM 633 N N . GLY A 1 86 ? 11.965 -6.731 -12.537 1.00 95.06 86 GLY A N 1
ATOM 634 C CA . GLY A 1 86 ? 11.761 -7.815 -11.586 1.00 95.06 86 GLY A CA 1
ATOM 635 C C . GLY A 1 86 ? 10.395 -8.487 -11.754 1.00 95.06 86 GLY A C 1
ATOM 636 O O . GLY A 1 86 ? 9.480 -7.947 -12.373 1.00 95.06 86 GLY A O 1
ATOM 637 N N . GLU A 1 87 ? 10.261 -9.686 -11.190 1.00 96.12 87 GLU A N 1
ATOM 638 C CA . GLU A 1 87 ? 9.005 -10.439 -11.234 1.00 96.12 87 GLU A CA 1
ATOM 639 C C . GLU A 1 87 ? 7.949 -9.783 -10.319 1.00 96.12 87 GLU A C 1
ATOM 641 O O . GLU A 1 87 ? 8.245 -9.534 -9.144 1.00 96.12 87 GLU A O 1
ATOM 646 N N . PRO A 1 88 ? 6.726 -9.513 -10.815 1.00 96.62 88 PRO A N 1
ATOM 647 C CA . PRO A 1 88 ? 5.639 -8.976 -10.000 1.00 96.62 88 PRO A CA 1
ATOM 648 C C . PRO A 1 88 ? 5.259 -9.903 -8.839 1.00 96.62 88 PRO A C 1
ATOM 650 O O . PRO A 1 88 ? 5.255 -11.126 -8.990 1.00 96.62 88 PRO A O 1
ATOM 653 N N . THR A 1 89 ? 4.896 -9.330 -7.688 1.00 97.94 89 THR A N 1
ATOM 654 C CA . THR A 1 89 ? 4.403 -10.109 -6.541 1.00 97.94 89 THR A CA 1
ATOM 655 C C . THR A 1 89 ? 2.876 -10.210 -6.606 1.00 97.94 89 THR A C 1
ATOM 657 O O . THR A 1 89 ? 2.215 -9.172 -6.568 1.00 97.94 89 THR A O 1
ATOM 660 N N . PRO A 1 90 ? 2.289 -11.421 -6.660 1.00 98.25 90 PRO A N 1
ATOM 661 C CA . PRO A 1 90 ? 0.848 -11.604 -6.511 1.00 98.25 90 PRO A CA 1
ATOM 662 C C . PRO A 1 90 ? 0.351 -11.125 -5.147 1.00 98.25 90 PRO A C 1
ATOM 664 O O . PRO A 1 90 ? 0.906 -11.500 -4.113 1.00 98.25 90 PRO A O 1
ATOM 667 N N . VAL A 1 91 ? -0.724 -10.344 -5.153 1.00 98.56 91 VAL A N 1
ATOM 668 C CA . VAL A 1 91 ? -1.415 -9.864 -3.957 1.00 98.56 91 VAL A CA 1
ATOM 669 C C . VAL A 1 91 ? -2.771 -10.548 -3.846 1.00 98.56 91 VAL A C 1
ATOM 671 O O . VAL A 1 91 ? -3.594 -10.520 -4.763 1.00 98.56 91 VAL A O 1
ATOM 674 N N . GLU A 1 92 ? -2.994 -11.180 -2.699 1.00 97.19 92 GLU A N 1
ATOM 675 C CA . GLU A 1 92 ? -4.234 -11.881 -2.387 1.00 97.19 92 GLU A CA 1
ATOM 676 C C . GLU A 1 92 ? -5.309 -10.891 -1.923 1.00 97.19 92 GLU A C 1
ATOM 678 O O . GLU A 1 92 ? -5.060 -10.030 -1.079 1.00 97.19 92 GLU A O 1
ATOM 683 N N . SER A 1 93 ? -6.529 -11.058 -2.433 1.00 98.25 93 SER A N 1
ATOM 684 C CA . SER A 1 93 ? -7.708 -10.342 -1.946 1.00 98.25 93 SER A CA 1
ATOM 685 C C . SER A 1 93 ? -8.573 -11.284 -1.122 1.00 98.25 93 SER A C 1
ATOM 687 O O . SER A 1 93 ? -8.999 -12.335 -1.604 1.00 98.25 93 SER A O 1
ATOM 689 N N . ALA A 1 94 ? -8.921 -10.876 0.095 1.00 98.25 94 ALA A N 1
ATOM 690 C CA . ALA A 1 94 ? -9.971 -11.530 0.857 1.00 98.25 94 ALA A CA 1
ATOM 691 C C . ALA A 1 94 ? -11.349 -11.293 0.212 1.00 98.25 94 ALA A C 1
ATOM 693 O O . ALA A 1 94 ? -11.542 -10.394 -0.614 1.00 98.25 94 ALA A O 1
ATOM 694 N N . ALA A 1 95 ? -12.328 -12.108 0.609 1.00 97.81 95 ALA A N 1
ATOM 695 C CA . ALA A 1 95 ? -13.728 -11.834 0.314 1.00 97.81 95 ALA A CA 1
ATOM 696 C C . ALA A 1 95 ? -14.235 -10.703 1.220 1.00 97.81 95 ALA A C 1
ATOM 698 O O . ALA A 1 95 ? -13.923 -10.680 2.413 1.00 97.81 95 ALA A O 1
ATOM 699 N N . LEU A 1 96 ? -15.048 -9.806 0.659 1.00 97.81 96 LEU A N 1
ATOM 700 C CA . LEU A 1 96 ? -15.703 -8.754 1.429 1.00 97.81 96 LEU A CA 1
ATOM 701 C C . LEU A 1 96 ? -16.642 -9.362 2.482 1.00 97.81 96 LEU A C 1
ATOM 703 O O . LEU A 1 96 ? -17.530 -10.152 2.154 1.00 97.81 96 LEU A O 1
ATOM 707 N N . ASP A 1 97 ? -16.460 -8.946 3.728 1.00 97.75 97 ASP A N 1
ATOM 708 C CA . ASP A 1 97 ? -17.257 -9.322 4.887 1.00 97.75 97 ASP A CA 1
ATOM 709 C C . ASP A 1 97 ? -17.474 -8.082 5.766 1.00 97.75 97 ASP A C 1
ATOM 711 O O . ASP A 1 97 ? -16.619 -7.703 6.562 1.00 97.75 97 ASP A O 1
ATOM 715 N N . GLU A 1 98 ? -18.651 -7.463 5.644 1.00 94.69 98 GLU A N 1
ATOM 716 C CA . GLU A 1 98 ? -19.024 -6.248 6.387 1.00 94.69 98 GLU A CA 1
ATOM 717 C C . GLU A 1 98 ? -19.067 -6.440 7.916 1.00 94.69 98 GLU A C 1
ATOM 719 O O . GLU A 1 98 ? -19.220 -5.470 8.657 1.00 94.69 98 GLU A O 1
ATOM 724 N N . SER A 1 99 ? -18.968 -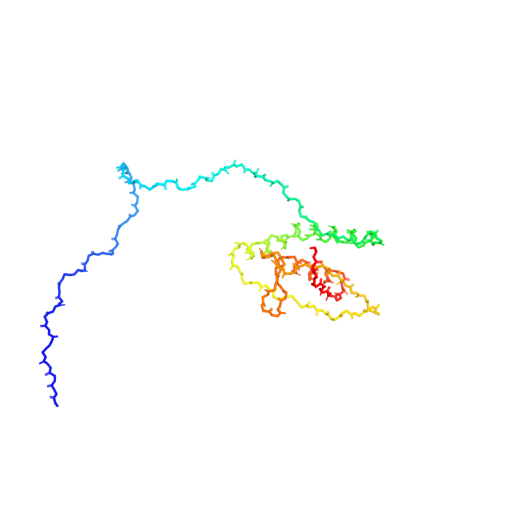7.679 8.414 1.00 96.88 99 SER A N 1
ATOM 725 C CA . SER A 1 99 ? -18.890 -7.959 9.852 1.00 96.88 99 SER A CA 1
ATOM 726 C C . SER A 1 99 ? -17.465 -7.919 10.412 1.00 96.88 99 SER A C 1
ATOM 728 O O . SER A 1 99 ? -17.293 -7.946 11.635 1.00 96.88 99 SER A O 1
AT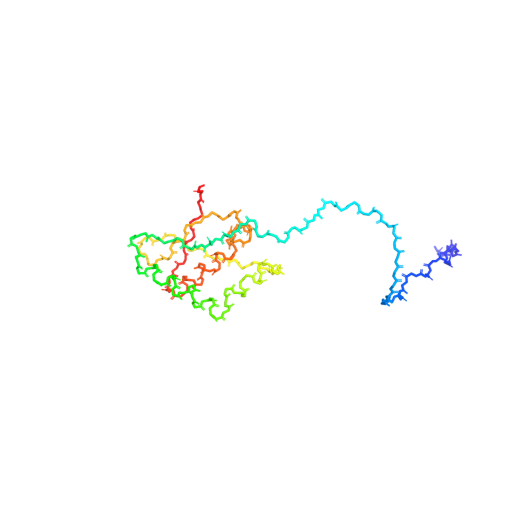OM 730 N N . LYS A 1 100 ? -16.454 -7.860 9.540 1.00 96.06 100 LYS A N 1
ATOM 731 C CA . LYS A 1 100 ? -15.039 -7.802 9.899 1.00 96.06 100 LYS A CA 1
ATOM 732 C C . LYS A 1 100 ? -14.475 -6.400 9.719 1.00 96.06 100 LYS A C 1
ATOM 734 O O . LYS A 1 100 ? -15.019 -5.567 9.004 1.00 96.06 100 LYS A O 1
ATOM 739 N N . ASP A 1 101 ? -13.334 -6.184 10.355 1.00 94.81 101 ASP A N 1
ATOM 740 C CA . ASP A 1 101 ? -12.504 -5.015 10.116 1.00 94.81 101 ASP A CA 1
ATOM 741 C C . ASP A 1 101 ? -11.561 -5.302 8.934 1.00 94.81 101 ASP A C 1
ATOM 743 O O . ASP A 1 101 ? -10.626 -6.099 9.055 1.00 94.81 101 ASP A O 1
ATOM 747 N N . GLN A 1 102 ? -11.873 -4.740 7.764 1.00 98.19 102 GLN A N 1
ATOM 748 C CA . GLN A 1 102 ? -11.164 -4.988 6.505 1.00 98.19 102 GLN A CA 1
ATOM 749 C C . GLN A 1 102 ? -10.742 -3.670 5.855 1.00 98.19 102 GLN A C 1
ATOM 751 O O . GLN A 1 102 ? -11.520 -2.714 5.810 1.00 98.19 102 GLN A O 1
ATOM 756 N N . LEU A 1 103 ? -9.539 -3.651 5.279 1.00 98.56 103 LEU A N 1
ATOM 757 C CA . LEU A 1 103 ? -9.101 -2.565 4.413 1.00 98.56 103 LEU A CA 1
ATOM 758 C C . LEU A 1 103 ? -9.649 -2.822 3.009 1.00 98.56 103 LEU A C 1
ATOM 760 O O . LEU A 1 103 ? -9.185 -3.717 2.304 1.00 98.56 103 LEU A O 1
ATOM 764 N N . VAL A 1 104 ? -10.642 -2.036 2.598 1.00 98.44 104 VAL A N 1
ATOM 765 C CA . VAL A 1 104 ? -11.229 -2.131 1.258 1.00 98.44 104 VAL A CA 1
ATOM 766 C C . VAL A 1 104 ? -10.557 -1.123 0.332 1.00 98.44 104 VAL A C 1
ATOM 768 O O . VAL A 1 104 ? -10.684 0.084 0.530 1.00 98.44 104 VAL A O 1
ATOM 771 N N . VAL A 1 105 ? -9.884 -1.616 -0.706 1.00 98.31 105 VAL A N 1
ATOM 772 C CA . VAL A 1 105 ? -9.226 -0.800 -1.733 1.00 98.31 105 VAL A CA 1
ATOM 773 C C . VAL A 1 105 ? -9.996 -0.925 -3.040 1.00 98.31 105 VAL A C 1
ATOM 775 O O . VAL A 1 105 ? -10.065 -1.999 -3.636 1.00 98.31 105 VAL A O 1
ATOM 778 N N . ALA A 1 106 ? -10.589 0.180 -3.485 1.00 97.62 106 ALA A N 1
ATOM 779 C CA . ALA A 1 106 ? -11.209 0.288 -4.800 1.00 97.62 106 ALA A CA 1
ATOM 780 C C . ALA A 1 106 ? -10.158 0.692 -5.838 1.00 97.62 106 ALA A C 1
ATOM 782 O O . ALA A 1 106 ? -9.418 1.649 -5.618 1.00 97.62 106 ALA A O 1
ATOM 783 N N . THR A 1 107 ? -10.095 -0.019 -6.960 1.00 97.06 107 THR A N 1
ATOM 784 C CA . THR A 1 107 ? -9.091 0.218 -8.004 1.00 97.06 107 THR A CA 1
ATOM 785 C C . THR A 1 107 ? -9.593 -0.218 -9.385 1.00 97.06 107 THR A C 1
ATOM 787 O O . THR A 1 107 ? -10.633 -0.866 -9.476 1.00 97.06 107 THR A O 1
ATOM 790 N N . ASN A 1 108 ? -8.856 0.112 -10.448 1.00 96.56 108 ASN A N 1
ATOM 791 C CA . ASN A 1 108 ? -9.040 -0.441 -11.788 1.00 96.56 108 ASN A CA 1
ATOM 792 C C . ASN A 1 108 ? -7.744 -1.132 -12.210 1.00 96.56 108 ASN A C 1
ATOM 794 O O . ASN A 1 108 ? -6.808 -0.477 -12.652 1.00 96.56 108 ASN A O 1
ATOM 798 N N . ALA A 1 109 ? -7.695 -2.457 -12.084 1.00 96.38 109 ALA A N 1
ATOM 799 C CA . ALA A 1 109 ? -6.496 -3.256 -12.320 1.00 96.38 109 ALA A CA 1
ATOM 800 C C . ALA A 1 109 ? -6.204 -3.453 -13.825 1.00 96.38 109 ALA A C 1
ATOM 802 O O . ALA A 1 109 ? -6.190 -4.584 -14.328 1.00 96.38 109 ALA A O 1
ATOM 803 N N . ALA A 1 110 ? -5.955 -2.357 -14.544 1.00 96.25 110 ALA A N 1
ATOM 804 C CA . ALA A 1 110 ? -5.640 -2.331 -15.973 1.00 96.25 110 ALA A CA 1
ATOM 805 C C . ALA A 1 110 ? -4.470 -1.393 -16.340 1.00 96.25 110 ALA A C 1
ATOM 807 O O . ALA A 1 110 ? -4.281 -1.091 -17.522 1.00 96.25 110 ALA A O 1
ATOM 808 N N . PHE A 1 111 ? -3.685 -0.940 -15.362 1.00 95.25 111 PHE A N 1
ATOM 809 C CA . PHE A 1 111 ? -2.634 0.058 -15.535 1.00 95.25 111 PHE A CA 1
ATOM 810 C C . PHE A 1 111 ? -1.258 -0.454 -15.079 1.00 95.25 111 PHE A C 1
ATOM 812 O O . PHE A 1 111 ? -0.802 -0.230 -13.963 1.00 95.25 111 PHE A O 1
ATOM 819 N N . GLU A 1 112 ? -0.561 -1.160 -15.972 1.00 95.81 112 GLU A N 1
ATOM 820 C CA . GLU A 1 112 ? 0.807 -1.632 -15.720 1.00 95.81 112 GLU A CA 1
ATOM 821 C C . GLU A 1 112 ? 1.812 -0.456 -15.702 1.00 95.81 112 GLU A C 1
ATOM 823 O O . GLU A 1 112 ? 1.759 0.390 -16.601 1.00 95.81 112 GLU A O 1
ATOM 828 N N . PRO A 1 113 ? 2.763 -0.401 -14.742 1.00 96.44 113 PRO A N 1
ATOM 829 C CA . PRO A 1 113 ? 3.077 -1.403 -13.710 1.00 96.44 113 PRO A CA 1
ATOM 830 C C . PRO A 1 113 ? 2.445 -1.155 -12.325 1.00 96.44 113 PRO A C 1
ATOM 832 O O . PRO A 1 113 ? 2.869 -1.768 -11.343 1.00 96.44 113 PRO A O 1
ATOM 835 N N . PHE A 1 114 ? 1.471 -0.257 -12.219 1.00 97.00 114 PHE A N 1
ATOM 836 C CA . PHE A 1 114 ? 0.948 0.235 -10.944 1.00 97.00 114 PHE A CA 1
ATOM 837 C C . PHE A 1 114 ? -0.133 -0.683 -10.359 1.00 97.00 114 PHE A C 1
ATOM 839 O O . PHE A 1 114 ? 0.048 -1.220 -9.269 1.00 97.00 114 PHE A O 1
ATOM 846 N N . GLU A 1 115 ? -1.183 -0.987 -11.111 1.00 97.50 115 GLU A N 1
ATOM 847 C CA . GLU A 1 115 ? -2.258 -1.884 -10.702 1.00 97.50 115 GLU A CA 1
ATOM 848 C C . GLU A 1 115 ? -2.769 -2.658 -11.914 1.00 97.50 115 GLU A C 1
ATOM 850 O O . GLU A 1 115 ? -3.308 -2.101 -12.867 1.00 97.50 115 GLU A O 1
ATOM 855 N N . TYR A 1 116 ? -2.582 -3.974 -11.940 1.00 98.00 116 TYR A N 1
ATOM 856 C CA . TYR A 1 116 ? -3.012 -4.768 -13.086 1.00 98.00 116 TYR A CA 1
ATOM 857 C C . TYR A 1 116 ? -3.245 -6.235 -12.745 1.00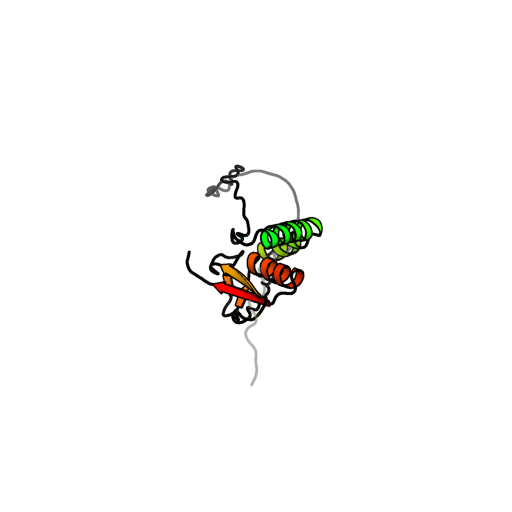 98.00 116 TYR A C 1
ATOM 859 O O . TYR A 1 116 ? -2.800 -6.752 -11.721 1.00 98.00 116 TYR A O 1
ATOM 867 N N . MET A 1 117 ? -3.980 -6.911 -13.625 1.00 97.75 117 MET A N 1
ATOM 868 C CA . MET A 1 117 ? -4.177 -8.354 -13.557 1.00 97.75 117 MET A CA 1
ATOM 869 C C . MET A 1 117 ? -3.062 -9.088 -14.303 1.00 97.75 117 MET A C 1
ATOM 871 O O . MET A 1 117 ? -2.836 -8.848 -15.491 1.00 97.75 117 MET A O 1
ATOM 875 N N . GLN A 1 118 ? -2.432 -10.061 -13.647 1.00 96.94 118 GLN A N 1
ATOM 876 C CA . GLN A 1 118 ? -1.583 -11.060 -14.293 1.00 96.94 118 GLN A CA 1
ATOM 877 C C . GLN A 1 118 ? -2.232 -12.440 -14.141 1.00 96.94 118 GLN A C 1
ATOM 879 O O . GLN A 1 118 ? -2.115 -13.110 -13.115 1.00 96.94 118 GLN A O 1
ATOM 884 N N . GLY A 1 119 ? -2.960 -12.861 -15.178 1.00 94.94 119 GLY A N 1
ATOM 885 C CA . GLY A 1 119 ? -3.859 -14.009 -15.068 1.00 94.94 119 GLY A CA 1
ATOM 886 C C . GLY A 1 119 ? -4.989 -13.701 -14.084 1.00 94.94 119 GLY A C 1
ATOM 887 O O . GLY A 1 119 ? -5.708 -12.724 -14.276 1.00 94.94 119 GLY A O 1
ATOM 888 N N . ASP A 1 120 ? -5.111 -14.516 -13.038 1.00 95.06 120 ASP A N 1
ATOM 889 C CA . ASP A 1 120 ? -6.120 -14.348 -11.983 1.00 95.06 120 ASP A CA 1
ATOM 890 C C . ASP A 1 120 ? -5.598 -13.555 -10.765 1.00 95.06 120 ASP A C 1
ATOM 892 O 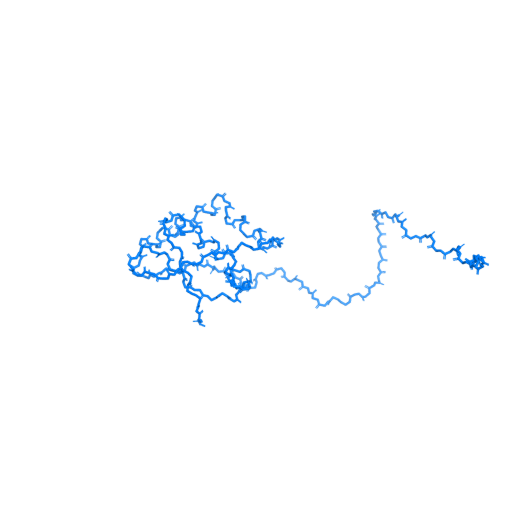O . ASP A 1 120 ? -6.340 -13.348 -9.807 1.00 95.06 120 ASP A O 1
ATOM 896 N N . ALA A 1 121 ? -4.331 -13.124 -10.778 1.00 97.06 121 ALA A N 1
ATOM 897 C CA . ALA A 1 121 ? -3.701 -12.421 -9.663 1.00 97.06 121 ALA A CA 1
ATOM 898 C C . ALA A 1 121 ? -3.716 -10.899 -9.850 1.00 97.06 121 ALA A C 1
ATOM 900 O O . ALA A 1 121 ? -3.455 -10.408 -10.951 1.00 97.06 121 ALA A O 1
ATOM 901 N N . TYR A 1 122 ? -3.929 -10.169 -8.752 1.00 98.56 122 TYR A N 1
ATOM 902 C CA . TYR A 1 122 ? -3.625 -8.742 -8.671 1.00 98.56 122 TYR A CA 1
ATOM 903 C C . TYR A 1 122 ? -2.125 -8.556 -8.468 1.00 98.56 122 TYR A C 1
ATOM 905 O O . TYR A 1 122 ? -1.530 -9.190 -7.598 1.00 98.56 122 TYR A O 1
ATOM 913 N N . VAL A 1 123 ? -1.517 -7.694 -9.271 1.00 98.56 123 VAL A N 1
ATOM 914 C CA . VAL A 1 123 ? -0.097 -7.353 -9.194 1.00 98.56 123 VAL A CA 1
ATOM 915 C C . VAL A 1 123 ? 0.091 -5.860 -9.447 1.00 98.56 123 VAL A C 1
ATOM 917 O O . VAL A 1 123 ? -0.802 -5.187 -9.965 1.00 98.56 123 VAL A O 1
ATOM 920 N N . GLY A 1 124 ? 1.266 -5.349 -9.097 1.00 98.19 124 GLY A N 1
ATOM 921 C CA . GLY A 1 124 ? 1.644 -3.964 -9.337 1.00 98.19 124 GLY A CA 1
ATOM 922 C C . GLY A 1 124 ? 2.071 -3.232 -8.072 1.00 98.19 124 GLY A C 1
ATOM 923 O O . GLY A 1 124 ? 1.890 -3.713 -6.949 1.00 98.19 124 GLY A O 1
ATOM 924 N N . ILE A 1 125 ? 2.662 -2.060 -8.282 1.00 98.56 125 ILE A N 1
ATOM 925 C CA . ILE A 1 125 ? 3.152 -1.180 -7.220 1.00 98.56 125 ILE A CA 1
ATOM 926 C C . ILE A 1 125 ? 2.044 -0.862 -6.204 1.00 98.56 125 ILE A C 1
ATOM 928 O O . ILE A 1 125 ? 2.230 -1.065 -5.003 1.00 98.56 125 ILE A O 1
ATOM 932 N N . ASP A 1 126 ? 0.872 -0.440 -6.673 1.00 98.12 126 ASP A N 1
ATOM 933 C CA . ASP A 1 126 ? -0.244 -0.024 -5.822 1.00 98.12 126 ASP A CA 1
ATOM 934 C C . ASP A 1 126 ? -0.827 -1.204 -5.039 1.00 98.12 126 ASP A C 1
ATOM 936 O O . ASP A 1 126 ? -1.279 -1.042 -3.901 1.00 98.12 126 ASP A O 1
ATOM 940 N N . MET A 1 127 ? -0.779 -2.411 -5.614 1.00 98.56 127 MET A N 1
ATOM 941 C CA . MET A 1 127 ? -1.258 -3.631 -4.960 1.00 98.56 127 MET A CA 1
ATOM 942 C C . MET A 1 127 ? -0.361 -4.014 -3.784 1.00 98.56 127 MET A C 1
ATOM 944 O O . MET A 1 127 ? -0.863 -4.357 -2.714 1.00 98.56 127 MET A O 1
ATOM 948 N N . GLU A 1 128 ? 0.958 -3.909 -3.938 1.00 98.69 128 GLU A N 1
ATOM 949 C CA . GLU A 1 128 ? 1.893 -4.200 -2.848 1.00 98.69 128 GLU A CA 1
ATOM 950 C C . GLU A 1 128 ? 1.880 -3.139 -1.756 1.00 98.69 128 GLU A C 1
ATOM 952 O O . GLU A 1 128 ? 1.895 -3.491 -0.577 1.00 98.69 128 GLU A O 1
ATOM 957 N N . ILE A 1 129 ? 1.763 -1.858 -2.118 1.00 98.75 129 ILE A N 1
ATOM 958 C CA . ILE A 1 129 ? 1.567 -0.788 -1.133 1.00 98.75 129 ILE A CA 1
ATOM 959 C C . ILE A 1 129 ? 0.277 -1.039 -0.334 1.00 98.75 129 ILE A C 1
ATOM 961 O O . ILE A 1 129 ? 0.281 -0.920 0.891 1.00 98.75 129 ILE A O 1
ATOM 965 N N . SER A 1 130 ? -0.807 -1.448 -1.002 1.00 98.69 130 SER A N 1
ATOM 966 C CA . SER A 1 130 ? -2.083 -1.777 -0.351 1.00 98.69 130 SER A CA 1
ATOM 967 C C . SER A 1 130 ? -1.977 -2.985 0.585 1.00 98.69 130 SER A C 1
ATOM 969 O O . SER A 1 130 ? -2.542 -2.966 1.679 1.00 98.69 130 SER A O 1
ATOM 971 N N . ALA A 1 131 ? -1.235 -4.023 0.188 1.00 98.75 131 ALA A N 1
ATOM 972 C CA . ALA A 1 131 ? -0.992 -5.203 1.018 1.00 98.75 131 ALA A CA 1
ATOM 973 C C . ALA A 1 131 ? -0.189 -4.864 2.279 1.00 98.75 131 ALA A C 1
ATOM 975 O O . ALA A 1 131 ? -0.560 -5.280 3.377 1.00 98.75 131 ALA A O 1
ATOM 976 N N . LEU A 1 132 ? 0.867 -4.062 2.134 1.00 98.75 132 LEU A N 1
ATOM 977 C CA . LEU A 1 132 ? 1.682 -3.600 3.257 1.00 98.75 132 LEU A CA 1
ATOM 978 C C . LEU A 1 132 ? 0.899 -2.677 4.196 1.00 98.75 132 LEU A C 1
ATOM 980 O O . LEU A 1 132 ? 1.039 -2.783 5.412 1.00 98.75 132 LEU A O 1
ATOM 984 N N . LEU A 1 133 ? 0.041 -1.804 3.658 1.00 98.81 133 LEU A N 1
ATOM 985 C CA . LEU A 1 133 ? -0.842 -0.978 4.479 1.00 98.81 133 LEU A CA 1
ATOM 986 C C . LEU A 1 133 ? -1.820 -1.849 5.279 1.00 98.81 133 LEU A C 1
ATOM 988 O O . LEU A 1 133 ? -2.002 -1.618 6.471 1.00 98.81 133 LEU A O 1
ATOM 992 N N . ALA A 1 134 ? -2.425 -2.865 4.657 1.00 98.69 134 ALA A N 1
ATOM 993 C CA . ALA A 1 134 ? -3.305 -3.795 5.360 1.00 98.69 134 ALA A CA 1
ATOM 994 C C . ALA A 1 134 ? -2.569 -4.529 6.497 1.00 98.69 134 ALA A C 1
ATOM 996 O O . ALA A 1 134 ? -3.113 -4.655 7.594 1.00 98.69 134 ALA A O 1
ATOM 997 N N . GLU A 1 135 ? -1.318 -4.949 6.269 1.00 98.50 135 GLU A N 1
ATOM 998 C CA . GLU A 1 135 ? -0.465 -5.546 7.304 1.00 98.50 135 GLU A CA 1
ATOM 999 C C . GLU A 1 135 ? -0.172 -4.562 8.448 1.00 98.50 135 GLU A C 1
ATOM 1001 O O . GLU A 1 135 ? -0.342 -4.924 9.613 1.00 98.50 135 GLU A O 1
ATOM 1006 N N . GLU A 1 136 ? 0.198 -3.314 8.137 1.00 98.19 136 GLU A N 1
ATOM 1007 C CA . GLU A 1 136 ? 0.454 -2.261 9.132 1.00 98.19 136 GLU A CA 1
ATOM 1008 C C . GLU A 1 136 ? -0.780 -1.994 10.008 1.00 98.19 136 GLU A C 1
ATOM 1010 O O . GLU A 1 136 ? -0.663 -1.794 11.220 1.00 98.19 136 GLU A O 1
ATOM 1015 N N . LEU A 1 137 ? -1.969 -2.012 9.402 1.00 97.94 137 LEU A N 1
ATOM 1016 C CA . LEU A 1 137 ? -3.243 -1.804 10.090 1.00 97.94 137 LEU A CA 1
ATOM 1017 C C . LEU A 1 137 ? -3.751 -3.066 10.806 1.00 97.94 137 LEU A C 1
ATOM 1019 O O . LEU A 1 137 ? -4.664 -2.978 11.626 1.00 97.94 137 LEU A O 1
ATOM 1023 N N . GLY A 1 138 ? -3.172 -4.237 10.523 1.00 98.06 138 GLY A N 1
ATOM 1024 C CA . GLY A 1 138 ? -3.651 -5.523 11.028 1.00 98.06 138 GLY A CA 1
ATOM 1025 C C . GLY A 1 138 ? -5.022 -5.929 10.472 1.00 98.06 138 GLY A C 1
ATOM 1026 O O . GLY A 1 138 ? -5.766 -6.635 11.155 1.00 98.06 138 GLY A O 1
ATOM 1027 N N . GLN A 1 139 ? -5.365 -5.480 9.263 1.00 98.12 139 GLN A N 1
ATOM 1028 C CA . GLN A 1 139 ? -6.649 -5.720 8.598 1.00 98.12 139 GLN A CA 1
ATOM 1029 C C . GLN A 1 139 ? -6.512 -6.734 7.449 1.00 98.12 139 GLN A C 1
ATOM 1031 O O . GLN A 1 139 ? -5.449 -6.889 6.851 1.00 98.12 139 GLN A O 1
ATOM 1036 N N . GLU A 1 140 ? -7.605 -7.422 7.099 1.00 98.12 140 GLU A N 1
ATOM 1037 C CA . GLU A 1 140 ? -7.656 -8.188 5.844 1.00 98.12 140 GLU A CA 1
ATOM 1038 C C . GLU A 1 140 ? -7.785 -7.213 4.660 1.00 98.12 140 GLU A C 1
ATOM 1040 O O . GLU A 1 140 ? -8.654 -6.339 4.678 1.00 98.12 140 GLU A O 1
ATOM 1045 N N . LEU A 1 141 ? -6.957 -7.372 3.622 1.00 98.75 141 LEU A N 1
ATOM 1046 C CA . LEU A 1 141 ? -7.085 -6.606 2.381 1.00 98.75 141 LEU A CA 1
ATOM 1047 C C . LEU A 1 141 ? -8.225 -7.163 1.520 1.00 98.75 141 LEU A C 1
ATOM 1049 O O . LEU A 1 141 ? -8.255 -8.356 1.213 1.00 98.75 141 LEU A O 1
ATOM 1053 N N . VAL A 1 142 ? -9.116 -6.287 1.065 1.00 98.75 142 VAL A N 1
ATOM 1054 C CA . VAL A 1 142 ? -10.138 -6.582 0.056 1.00 98.75 142 VAL A CA 1
ATOM 1055 C C . VAL A 1 142 ? -9.944 -5.646 -1.129 1.00 98.75 142 VAL A C 1
ATOM 1057 O O . VAL A 1 142 ? -10.104 -4.434 -1.001 1.00 98.75 142 VAL A O 1
ATOM 1060 N N . ILE A 1 143 ? -9.648 -6.208 -2.298 1.00 98.56 143 ILE A N 1
ATOM 1061 C CA . ILE A 1 143 ? -9.489 -5.463 -3.547 1.00 98.56 143 ILE A CA 1
ATOM 1062 C C . ILE A 1 143 ? -10.817 -5.486 -4.304 1.00 98.56 143 ILE A C 1
ATOM 1064 O O . ILE A 1 143 ? -11.314 -6.541 -4.704 1.00 98.56 143 ILE A O 1
ATOM 1068 N N . GLN A 1 144 ? -11.393 -4.307 -4.524 1.00 97.69 144 GLN A N 1
ATOM 1069 C CA . GLN A 1 144 ? -12.551 -4.115 -5.388 1.00 97.69 144 GLN A CA 1
ATOM 1070 C C . GLN A 1 144 ? -12.104 -3.546 -6.732 1.00 97.69 144 GLN A C 1
ATOM 1072 O O . GLN A 1 144 ? -11.963 -2.335 -6.895 1.00 97.69 144 GLN A O 1
ATOM 1077 N N . ASN A 1 145 ? -11.897 -4.439 -7.697 1.00 96.94 145 ASN A N 1
ATOM 1078 C CA . ASN A 1 145 ? -11.610 -4.063 -9.075 1.00 96.94 145 ASN A CA 1
ATOM 1079 C C . ASN A 1 145 ? -12.890 -3.577 -9.777 1.00 96.94 145 ASN A C 1
ATOM 1081 O O . ASN A 1 145 ? -13.863 -4.330 -9.876 1.00 96.94 145 ASN A O 1
ATOM 1085 N N . MET A 1 146 ? -12.904 -2.326 -10.231 1.00 94.88 146 MET A N 1
ATOM 1086 C CA . MET A 1 146 ? -14.071 -1.645 -10.792 1.00 94.88 146 MET A CA 1
ATOM 1087 C C . MET A 1 146 ? -13.697 -0.662 -11.911 1.00 94.88 146 MET A C 1
ATOM 1089 O O . MET A 1 146 ? -12.553 -0.232 -12.032 1.00 94.88 146 MET A O 1
ATOM 1093 N N . ASP A 1 147 ? -14.688 -0.288 -12.721 1.00 90.31 147 ASP A N 1
ATOM 1094 C CA . ASP A 1 147 ? -14.535 0.717 -13.777 1.00 90.31 147 ASP A CA 1
ATOM 1095 C C . ASP A 1 147 ? -14.676 2.145 -13.202 1.00 90.31 147 ASP A C 1
ATOM 1097 O O . ASP A 1 147 ? -15.572 2.390 -12.387 1.00 90.31 147 ASP A O 1
ATOM 1101 N N . PHE A 1 148 ? -13.834 3.085 -13.660 1.00 79.56 148 PHE A N 1
ATOM 1102 C CA . PHE A 1 148 ? -13.861 4.515 -13.303 1.00 79.56 148 PHE A CA 1
ATOM 1103 C C . PHE A 1 148 ? -14.166 5.410 -14.511 1.00 79.56 148 PHE A C 1
ATOM 1105 O O . PHE A 1 148 ? -13.778 5.040 -15.644 1.00 79.56 148 PHE A O 1
#

Organism: NCBI:txid2838686

Foldseek 3Di:
DDDDDDDPDPDDDPDDDDDDDDDDDDDDDDPPCPDDDDPDDPDDDDDDDDDPPVCVVVVVLLVVLVVVCVVVCVLVVQVCCQVVVHDWDFADADDDDPVFFADEAEDAQVDPQAWHDDDPTITHSVRVSQRVSCVVVVHGYHYHHDDD